Protein AF-A0A7Y2TAX4-F1 (afdb_monomer_lite)

Foldseek 3Di:
DDDDDDDDDPVRLVVLVVCLVVCVPVDLVSSCVVVVPPDSVVNVVSCVVVVVCVSPPPDDDDDPVNVLVVCVVVPVVVNVVVVVVVVD

Structure (mmCIF, N/CA/C/O backbone):
data_AF-A0A7Y2TAX4-F1
#
_entry.id   AF-A0A7Y2TAX4-F1
#
loop_
_atom_site.group_PDB
_atom_site.id
_atom_site.type_symbol
_atom_site.label_atom_id
_atom_site.label_alt_id
_atom_site.label_comp_id
_atom_site.label_asym_id
_atom_site.label_entity_id
_atom_site.label_seq_id
_atom_site.pdbx_PDB_ins_code
_atom_site.Cartn_x
_atom_site.Cartn_y
_atom_site.Cartn_z
_atom_site.occupancy
_atom_site.B_iso_or_equiv
_atom_site.auth_seq_id
_atom_site.auth_comp_id
_atom_site.auth_asym_id
_atom_site.auth_atom_id
_atom_site.pdbx_PDB_model_num
ATOM 1 N N . MET A 1 1 ? 17.173 -23.273 0.620 1.00 50.22 1 MET A N 1
ATOM 2 C CA . MET A 1 1 ? 16.242 -22.957 -0.488 1.00 50.22 1 MET A CA 1
ATOM 3 C C . MET A 1 1 ? 16.830 -21.815 -1.304 1.00 50.22 1 MET A C 1
ATOM 5 O O . MET A 1 1 ? 17.206 -20.816 -0.702 1.00 50.22 1 MET A O 1
ATOM 9 N N . LYS A 1 2 ? 16.969 -21.960 -2.630 1.00 60.84 2 LYS A N 1
ATOM 10 C CA . LYS A 1 2 ? 17.317 -20.828 -3.508 1.00 60.84 2 LYS A CA 1
ATOM 11 C C . LYS A 1 2 ? 16.115 -19.886 -3.559 1.00 60.84 2 LYS A C 1
ATOM 13 O O . LYS A 1 2 ? 14.990 -20.346 -3.710 1.00 60.84 2 LYS A O 1
ATOM 18 N N . LYS A 1 3 ? 16.354 -18.593 -3.350 1.00 69.62 3 LYS A N 1
ATOM 19 C CA . LYS A 1 3 ? 15.330 -17.557 -3.469 1.00 69.62 3 LYS A CA 1
ATOM 20 C C . LYS A 1 3 ? 15.378 -17.074 -4.912 1.00 69.62 3 LYS A C 1
ATOM 22 O O . LYS A 1 3 ? 16.404 -16.530 -5.315 1.00 69.62 3 LYS A O 1
ATOM 27 N N . ASP A 1 4 ? 14.326 -17.315 -5.681 1.00 78.69 4 ASP A N 1
ATOM 28 C CA . ASP A 1 4 ? 14.255 -16.787 -7.040 1.00 78.69 4 ASP A CA 1
ATOM 29 C C . ASP A 1 4 ? 14.142 -15.261 -6.968 1.00 78.69 4 ASP A C 1
ATOM 31 O O . ASP A 1 4 ? 13.269 -14.706 -6.293 1.00 78.69 4 ASP A O 1
ATOM 35 N N . TYR A 1 5 ? 15.083 -14.574 -7.615 1.00 78.88 5 TYR A N 1
ATOM 36 C CA . TYR A 1 5 ? 15.082 -13.120 -7.710 1.00 78.88 5 TYR A CA 1
ATOM 37 C C . TYR A 1 5 ? 14.313 -12.716 -8.960 1.00 78.88 5 TYR A C 1
ATOM 39 O O . TYR A 1 5 ? 14.804 -12.847 -10.077 1.00 78.88 5 TYR A O 1
ATOM 47 N N . ILE A 1 6 ? 13.099 -12.208 -8.761 1.00 84.75 6 ILE A N 1
ATOM 48 C CA . ILE A 1 6 ? 12.296 -11.648 -9.846 1.00 84.75 6 ILE A CA 1
ATOM 49 C C . ILE A 1 6 ? 12.782 -10.223 -10.107 1.00 84.75 6 ILE A C 1
ATOM 51 O O . ILE A 1 6 ? 12.612 -9.331 -9.268 1.00 84.75 6 ILE A O 1
ATOM 55 N N . GLN A 1 7 ? 13.381 -10.012 -11.275 1.00 86.69 7 GLN A N 1
ATOM 56 C CA . GLN A 1 7 ? 13.696 -8.689 -11.793 1.00 86.69 7 GLN A CA 1
ATOM 57 C C . GLN A 1 7 ? 12.595 -8.259 -12.762 1.00 86.69 7 GLN A C 1
ATOM 59 O O . GLN A 1 7 ? 12.169 -9.032 -13.610 1.00 86.69 7 GLN A O 1
ATOM 64 N N . TYR A 1 8 ? 12.123 -7.024 -12.605 1.00 91.31 8 TYR A N 1
ATOM 65 C CA . TYR A 1 8 ? 11.086 -6.448 -13.459 1.00 91.31 8 TYR A CA 1
ATOM 66 C C . TYR A 1 8 ? 11.722 -5.471 -14.438 1.00 91.31 8 TYR A C 1
ATOM 68 O O . TYR A 1 8 ? 12.513 -4.620 -14.001 1.00 91.31 8 TYR A O 1
ATOM 76 N N . ASP A 1 9 ? 11.345 -5.551 -15.708 1.00 94.19 9 ASP A N 1
ATOM 77 C CA . ASP A 1 9 ? 11.834 -4.648 -16.749 1.00 94.19 9 ASP A CA 1
ATOM 78 C C . ASP A 1 9 ? 11.427 -3.191 -16.488 1.00 94.19 9 ASP A C 1
ATOM 80 O O . ASP A 1 9 ? 10.384 -2.941 -15.874 1.00 94.19 9 ASP A O 1
ATOM 84 N N . PRO A 1 10 ? 12.222 -2.200 -16.929 1.00 93.56 10 PRO A N 1
ATOM 85 C CA . PRO A 1 10 ? 11.897 -0.789 -16.733 1.00 93.56 10 PRO A CA 1
ATOM 86 C C . PRO A 1 10 ? 10.534 -0.398 -17.316 1.00 93.56 10 PRO A C 1
ATOM 88 O O . PRO A 1 10 ? 9.741 0.239 -16.625 1.00 93.56 10 PRO A O 1
ATOM 91 N N . GLU A 1 11 ? 10.231 -0.836 -18.540 1.00 95.94 11 GLU A N 1
ATOM 92 C CA . GLU A 1 11 ? 8.963 -0.555 -19.231 1.00 95.94 11 GLU A CA 1
ATOM 93 C C . GLU A 1 11 ? 7.765 -1.102 -18.454 1.00 95.94 11 GLU A C 1
ATOM 95 O O . GLU A 1 11 ? 6.771 -0.405 -18.253 1.00 95.94 11 GLU A O 1
ATOM 100 N N . PHE A 1 12 ? 7.906 -2.314 -17.912 1.00 95.00 12 PHE A N 1
ATOM 101 C CA . PHE A 1 12 ? 6.891 -2.929 -17.070 1.00 95.00 12 PHE A CA 1
ATOM 102 C C . PHE A 1 12 ? 6.601 -2.092 -15.819 1.00 95.00 12 PHE A C 1
ATOM 104 O O . PHE A 1 12 ? 5.443 -1.863 -15.471 1.00 95.00 12 PHE A O 1
ATOM 111 N N . ARG A 1 13 ? 7.643 -1.581 -15.149 1.00 94.62 13 ARG A N 1
ATOM 112 C CA . ARG A 1 13 ? 7.473 -0.714 -13.968 1.00 94.62 13 ARG A CA 1
ATOM 113 C C . ARG A 1 13 ? 6.728 0.567 -14.330 1.00 94.62 13 ARG A C 1
ATOM 115 O O . ARG A 1 13 ? 5.851 0.979 -13.575 1.00 94.62 13 ARG A O 1
ATOM 122 N N . ILE A 1 14 ? 7.079 1.184 -15.461 1.00 95.19 14 ILE A N 1
ATOM 123 C CA . ILE A 1 14 ? 6.447 2.419 -15.944 1.00 95.19 14 ILE A CA 1
ATOM 124 C C . ILE A 1 14 ? 4.966 2.167 -16.234 1.00 95.19 14 ILE A C 1
ATOM 126 O O . ILE A 1 14 ? 4.121 2.906 -15.734 1.00 95.19 14 ILE A O 1
ATOM 130 N N . MET A 1 15 ? 4.649 1.093 -16.961 1.00 96.38 15 MET A N 1
ATOM 131 C CA . MET A 1 15 ? 3.275 0.694 -17.272 1.00 96.38 15 MET A CA 1
ATOM 132 C C . MET A 1 15 ? 2.445 0.503 -15.996 1.00 96.38 15 MET A C 1
ATOM 134 O O . MET A 1 15 ? 1.370 1.083 -15.872 1.00 96.38 15 MET A O 1
ATOM 138 N N . VAL A 1 16 ? 2.945 -0.257 -15.014 1.00 94.69 16 VAL A N 1
ATOM 139 C CA . VAL A 1 16 ? 2.218 -0.49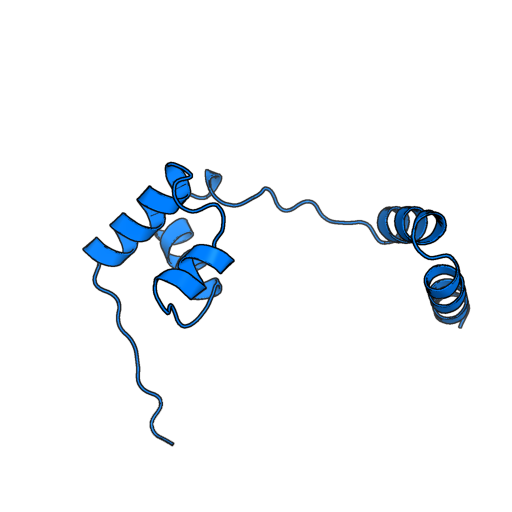6 -13.753 1.00 94.69 16 VAL A CA 1
ATOM 140 C C . VAL A 1 16 ? 1.930 0.812 -13.013 1.00 94.69 16 VAL A C 1
ATOM 142 O O . VAL A 1 16 ? 0.828 0.995 -12.496 1.00 94.69 16 VAL A O 1
ATOM 145 N N . VAL A 1 17 ? 2.896 1.732 -12.959 1.00 93.94 17 VAL A N 1
ATOM 146 C CA . VAL A 1 17 ? 2.708 3.028 -12.292 1.00 93.94 17 VAL A CA 1
ATOM 147 C C . VAL A 1 17 ? 1.739 3.929 -13.067 1.00 93.94 17 VAL A C 1
ATOM 149 O O . VAL A 1 17 ? 0.916 4.587 -12.438 1.00 93.94 17 VAL A O 1
ATOM 152 N N . ALA A 1 18 ? 1.763 3.918 -14.401 1.00 94.38 18 ALA A N 1
ATOM 153 C CA . ALA A 1 18 ? 0.816 4.668 -15.231 1.00 94.38 18 ALA A CA 1
ATOM 154 C C . ALA A 1 18 ? -0.634 4.168 -15.076 1.00 94.38 18 ALA A C 1
ATOM 156 O O . ALA A 1 18 ? -1.567 4.968 -15.016 1.00 94.38 18 ALA A O 1
ATOM 157 N N . LEU A 1 19 ? -0.835 2.854 -14.937 1.00 93.38 19 LEU A N 1
ATOM 158 C CA . LEU A 1 19 ? -2.152 2.263 -14.658 1.00 93.38 19 LEU A CA 1
ATOM 159 C C . LEU A 1 19 ? -2.683 2.636 -13.265 1.00 93.38 19 LEU A C 1
ATOM 161 O O . LEU A 1 19 ? -3.881 2.844 -13.085 1.00 93.38 19 LEU A O 1
ATOM 165 N N . LEU A 1 20 ? -1.793 2.748 -12.275 1.00 92.50 20 LEU A N 1
ATOM 166 C CA . LEU A 1 20 ? -2.149 3.250 -10.944 1.00 92.50 20 LEU A CA 1
ATOM 167 C C . LEU A 1 20 ? -2.472 4.751 -10.964 1.00 92.50 20 LEU A C 1
ATOM 169 O O . LEU A 1 20 ? -3.341 5.197 -10.225 1.00 92.50 20 LEU A O 1
ATOM 173 N N . GLU A 1 21 ? -1.780 5.530 -11.794 1.00 91.69 21 GLU A N 1
ATOM 174 C CA . GLU A 1 21 ? -2.000 6.975 -11.914 1.00 91.69 21 GLU A CA 1
ATOM 175 C C . GLU A 1 21 ? -3.293 7.320 -12.660 1.00 91.69 21 GLU A C 1
ATOM 177 O O . GLU A 1 21 ? -4.002 8.238 -12.261 1.00 91.69 21 GLU A O 1
ATOM 182 N N . SER A 1 22 ? -3.612 6.573 -13.719 1.00 91.50 22 SER A N 1
ATOM 183 C CA . SER A 1 22 ? -4.861 6.718 -14.481 1.00 91.50 22 SER A CA 1
ATOM 184 C C . SER A 1 22 ? -6.093 6.227 -13.719 1.00 91.50 22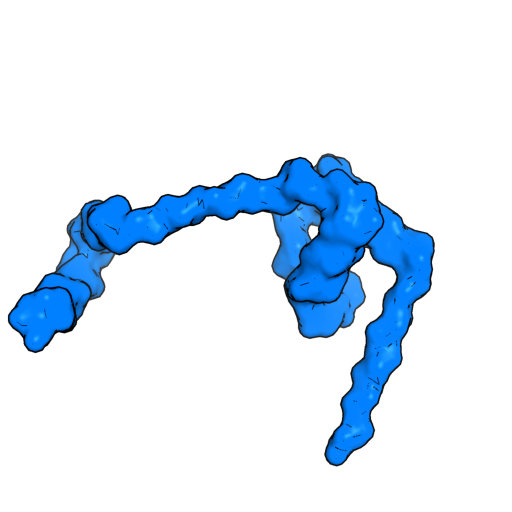 SER A C 1
ATOM 186 O O . SER A 1 22 ? -7.214 6.582 -14.075 1.00 91.50 22 SER A O 1
ATOM 188 N N . GLY A 1 23 ? -5.900 5.423 -12.669 1.00 88.94 23 GLY A N 1
ATOM 189 C CA . GLY A 1 23 ? -6.985 4.814 -11.905 1.00 88.94 23 GLY A CA 1
ATOM 190 C C . GLY A 1 23 ? -7.572 3.552 -12.544 1.00 88.94 23 GLY A C 1
ATOM 191 O O . GLY A 1 23 ? -8.534 3.010 -12.007 1.00 88.94 23 GLY A O 1
ATOM 192 N N . GLU A 1 24 ? -6.986 3.039 -13.635 1.00 92.00 24 GLU A N 1
ATOM 193 C CA . GLU A 1 24 ? -7.336 1.718 -14.188 1.00 92.00 24 GLU A CA 1
ATOM 194 C C . GLU A 1 24 ? -7.059 0.581 -13.198 1.00 92.00 24 GLU A C 1
ATOM 196 O O . GLU A 1 24 ? -7.675 -0.485 -13.262 1.00 92.00 24 GLU A O 1
ATOM 201 N N . ILE A 1 25 ? -6.119 0.805 -12.277 1.00 91.50 25 ILE A N 1
ATOM 202 C CA . ILE A 1 25 ? -5.902 -0.046 -11.114 1.00 91.50 25 ILE A CA 1
ATOM 203 C C . ILE A 1 25 ? -6.157 0.783 -9.864 1.00 91.50 25 ILE A C 1
ATOM 205 O O . ILE A 1 25 ? -5.462 1.764 -9.601 1.00 91.50 25 ILE A O 1
ATOM 209 N N . ALA A 1 26 ? -7.116 0.349 -9.051 1.00 85.25 26 ALA A N 1
ATOM 210 C CA . ALA A 1 26 ? -7.593 1.126 -7.916 1.00 85.25 26 ALA A CA 1
ATOM 211 C C . ALA A 1 26 ? -6.627 1.099 -6.721 1.00 85.25 26 ALA A C 1
ATOM 213 O O . ALA A 1 26 ? -6.716 1.939 -5.825 1.00 85.25 26 ALA A O 1
ATOM 214 N N . SER A 1 27 ? -5.715 0.118 -6.646 1.00 89.44 27 SER A N 1
ATOM 215 C CA . SER A 1 27 ? -4.787 0.012 -5.514 1.00 89.44 27 SER A CA 1
ATOM 216 C C . SER A 1 27 ? -3.505 -0.775 -5.793 1.00 89.44 27 SER A C 1
ATOM 218 O O . SER A 1 27 ? -3.448 -1.671 -6.634 1.00 89.44 27 SER A O 1
ATOM 220 N N . ILE A 1 28 ? -2.481 -0.538 -4.964 1.00 90.94 28 ILE A N 1
ATOM 221 C CA . ILE A 1 28 ? -1.237 -1.332 -4.943 1.00 90.94 28 ILE A CA 1
ATOM 222 C C . ILE A 1 28 ? -1.524 -2.823 -4.687 1.00 90.94 28 ILE A C 1
ATOM 224 O O . ILE A 1 28 ? -0.838 -3.689 -5.225 1.00 90.94 28 ILE A O 1
ATOM 228 N N . SER A 1 29 ? -2.532 -3.138 -3.865 1.00 91.19 29 SER A N 1
ATOM 229 C CA . SER A 1 29 ? -2.920 -4.526 -3.574 1.00 91.19 29 SER A CA 1
ATOM 230 C C . SER A 1 29 ? -3.478 -5.222 -4.814 1.00 91.19 29 SER A C 1
ATOM 232 O O . SER A 1 29 ? -3.142 -6.375 -5.082 1.00 91.19 29 SER A O 1
ATOM 234 N N . GLU A 1 30 ? -4.288 -4.506 -5.590 1.00 91.25 30 GLU A N 1
ATOM 235 C CA . GLU A 1 30 ? -4.824 -4.987 -6.857 1.00 91.25 30 GLU A CA 1
ATOM 236 C C . GLU A 1 30 ? -3.717 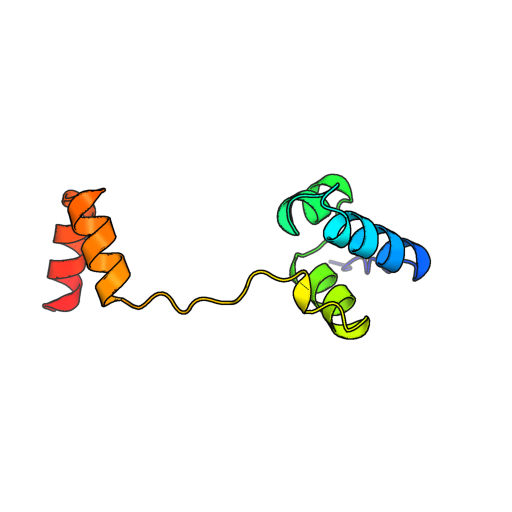-5.171 -7.899 1.00 91.25 30 GLU A C 1
ATOM 238 O O . GLU A 1 30 ? -3.595 -6.266 -8.444 1.00 91.25 30 GLU A O 1
ATOM 243 N N . ALA A 1 31 ? -2.841 -4.174 -8.092 1.00 91.94 31 ALA A N 1
ATOM 244 C CA . ALA A 1 31 ? -1.671 -4.291 -8.971 1.00 91.94 31 ALA A CA 1
ATOM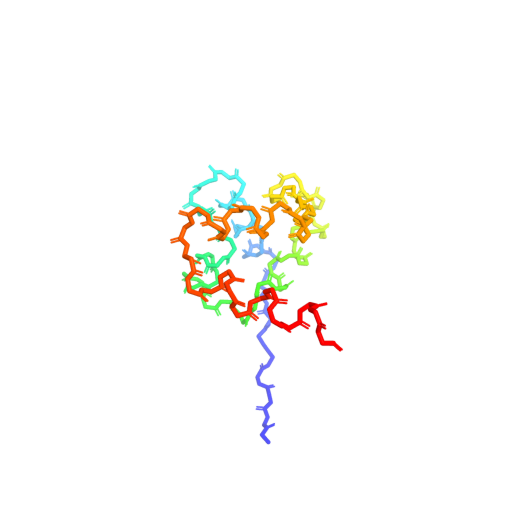 245 C C . ALA A 1 31 ? -0.819 -5.515 -8.609 1.00 91.94 31 ALA A C 1
ATOM 247 O O . ALA A 1 31 ? -0.410 -6.283 -9.479 1.00 91.94 31 ALA A O 1
ATOM 248 N N . ARG A 1 32 ? -0.602 -5.741 -7.307 1.00 93.31 32 ARG A N 1
ATOM 249 C CA . ARG A 1 32 ? 0.153 -6.891 -6.807 1.00 93.31 32 ARG A CA 1
ATOM 250 C C . ARG A 1 32 ? -0.473 -8.219 -7.224 1.00 93.31 32 ARG A C 1
ATOM 252 O O . ARG A 1 32 ? 0.250 -9.104 -7.664 1.00 93.31 32 ARG A O 1
ATOM 259 N N . LYS A 1 33 ? -1.794 -8.356 -7.077 1.00 92.81 33 LYS A N 1
ATOM 260 C CA . LYS A 1 33 ? -2.528 -9.577 -7.441 1.00 92.81 33 LYS A CA 1
ATOM 261 C C . LYS A 1 33 ? -2.577 -9.773 -8.956 1.00 92.81 33 LYS A C 1
ATOM 263 O O . LYS A 1 33 ? -2.285 -10.865 -9.424 1.00 92.81 33 LYS A O 1
ATOM 268 N N . LYS A 1 34 ? -2.899 -8.718 -9.709 1.00 93.12 34 LYS A N 1
ATOM 269 C CA . LYS A 1 34 ? -3.074 -8.760 -11.169 1.00 93.12 34 LYS A CA 1
ATOM 270 C C . LYS A 1 34 ? -1.780 -9.117 -11.897 1.00 93.12 34 LYS A C 1
ATOM 272 O O . LYS A 1 34 ? -1.802 -9.887 -12.846 1.00 93.12 34 LYS A O 1
ATOM 277 N N . PHE A 1 35 ? -0.655 -8.596 -11.415 1.00 91.44 35 PHE A N 1
ATOM 278 C CA . PHE A 1 35 ? 0.654 -8.768 -12.043 1.00 91.44 35 PHE A CA 1
ATOM 279 C C . PHE A 1 35 ? 1.594 -9.716 -11.289 1.00 91.44 35 PHE A C 1
ATOM 281 O O . PHE A 1 35 ? 2.779 -9.778 -11.604 1.00 91.44 35 PHE A O 1
ATOM 288 N N . SER A 1 36 ? 1.092 -10.434 -10.278 1.00 90.31 36 SER A N 1
ATOM 289 C CA . SER A 1 36 ? 1.880 -11.358 -9.444 1.00 90.31 36 SER A CA 1
ATOM 290 C C . SER A 1 36 ? 3.175 -10.747 -8.887 1.00 90.31 36 SER A C 1
ATOM 292 O O . SER A 1 36 ? 4.221 -11.390 -8.821 1.00 90.31 36 SER A O 1
ATOM 294 N N . ILE A 1 37 ? 3.116 -9.479 -8.472 1.00 91.75 37 ILE A N 1
ATOM 295 C CA . ILE A 1 37 ? 4.285 -8.770 -7.943 1.00 91.75 37 ILE A CA 1
ATOM 296 C C . ILE A 1 37 ? 4.558 -9.261 -6.518 1.00 91.75 37 ILE A C 1
ATOM 298 O O . ILE A 1 37 ? 3.657 -9.356 -5.687 1.00 91.75 37 ILE A O 1
ATOM 302 N N . GLY A 1 38 ? 5.820 -9.542 -6.195 1.00 84.50 38 GLY A N 1
ATOM 303 C CA . GLY A 1 38 ? 6.182 -10.176 -4.919 1.00 84.50 38 GLY A CA 1
ATOM 304 C C . GLY A 1 38 ? 5.796 -9.384 -3.658 1.00 84.50 38 GLY A C 1
ATOM 305 O O . GLY A 1 38 ? 5.573 -9.971 -2.601 1.00 84.50 38 GLY A O 1
ATOM 306 N N . GLY A 1 39 ? 5.672 -8.054 -3.734 1.00 88.00 39 GLY A N 1
ATOM 307 C CA . GLY A 1 39 ? 5.338 -7.240 -2.565 1.00 88.00 39 GLY A CA 1
ATOM 308 C C . GLY A 1 39 ? 4.875 -5.824 -2.889 1.00 88.00 39 GLY A C 1
ATOM 309 O O . GLY A 1 39 ? 5.293 -5.221 -3.873 1.00 88.00 39 GLY A O 1
ATOM 310 N N . SER A 1 40 ? 4.041 -5.269 -2.008 1.00 89.38 40 SER A N 1
ATOM 311 C CA . SER A 1 40 ? 3.563 -3.880 -2.092 1.00 89.38 40 SER A CA 1
ATOM 312 C C . SER A 1 40 ? 4.707 -2.866 -2.007 1.00 89.38 40 SER A C 1
ATOM 314 O O . SER A 1 40 ? 4.695 -1.856 -2.706 1.00 89.38 40 SER A O 1
ATOM 316 N N . MET A 1 41 ? 5.738 -3.172 -1.212 1.00 91.19 41 MET A N 1
ATOM 317 C CA . MET A 1 41 ? 6.938 -2.342 -1.082 1.00 91.19 41 MET A CA 1
ATOM 318 C C . MET A 1 41 ? 7.703 -2.193 -2.406 1.00 91.19 41 MET A C 1
ATOM 320 O O . MET A 1 41 ? 8.323 -1.162 -2.649 1.00 91.19 41 MET A O 1
ATOM 324 N N . THR A 1 42 ? 7.652 -3.197 -3.283 1.00 93.31 42 THR A N 1
ATOM 325 C CA . THR A 1 42 ? 8.293 -3.136 -4.603 1.00 93.31 42 THR A CA 1
ATOM 326 C C . THR A 1 42 ? 7.654 -2.050 -5.466 1.00 93.31 42 THR A C 1
ATOM 328 O O . THR A 1 42 ? 8.358 -1.209 -6.017 1.00 93.31 42 THR A O 1
ATOM 331 N N . ILE A 1 43 ? 6.321 -2.009 -5.500 1.00 91.94 43 ILE A N 1
ATOM 332 C CA . ILE A 1 43 ? 5.553 -0.993 -6.230 1.00 91.94 43 ILE A CA 1
ATOM 333 C C . ILE A 1 43 ? 5.772 0.390 -5.603 1.00 91.94 43 ILE A C 1
ATOM 335 O O . ILE A 1 43 ? 6.001 1.362 -6.317 1.00 91.94 43 ILE A O 1
ATOM 339 N N . TYR A 1 44 ? 5.796 0.475 -4.267 1.00 92.69 44 TYR A N 1
ATOM 340 C CA . TYR A 1 44 ? 6.090 1.720 -3.551 1.00 92.69 44 TYR A CA 1
ATOM 341 C C . TYR A 1 44 ? 7.450 2.312 -3.949 1.00 92.69 44 TYR A C 1
ATOM 343 O O . TYR A 1 44 ? 7.557 3.507 -4.219 1.00 92.69 44 TYR A O 1
ATOM 351 N N . LYS A 1 45 ? 8.490 1.471 -4.049 1.00 92.69 45 LYS A N 1
ATOM 352 C CA . LYS A 1 45 ? 9.823 1.891 -4.503 1.00 92.69 45 LYS A CA 1
ATOM 353 C C . LYS A 1 45 ? 9.805 2.426 -5.932 1.00 92.69 45 LYS A C 1
ATOM 355 O O . LYS A 1 45 ? 10.470 3.423 -6.190 1.00 92.69 45 LYS A O 1
ATOM 360 N N . TRP A 1 46 ? 9.044 1.810 -6.840 1.00 94.38 46 TRP A N 1
ATOM 361 C CA . TRP A 1 46 ? 8.908 2.306 -8.214 1.00 94.38 46 TRP A CA 1
ATOM 362 C C . TRP A 1 46 ? 8.259 3.687 -8.246 1.00 94.38 46 TRP A C 1
ATOM 364 O O . TRP A 1 46 ? 8.844 4.613 -8.804 1.00 94.38 46 TRP A O 1
ATOM 374 N N . ILE A 1 47 ? 7.124 3.850 -7.560 1.00 92.62 47 ILE A N 1
ATOM 375 C CA . ILE A 1 47 ? 6.410 5.131 -7.459 1.00 92.62 47 ILE A CA 1
ATOM 376 C C . ILE A 1 47 ? 7.328 6.223 -6.895 1.00 92.62 4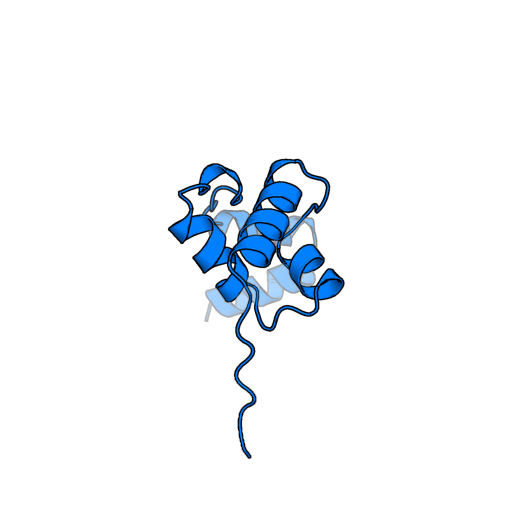7 ILE A C 1
ATOM 378 O O . ILE A 1 47 ? 7.398 7.322 -7.446 1.00 92.62 47 ILE A O 1
ATOM 382 N N . HIS A 1 48 ? 8.076 5.909 -5.833 1.00 92.56 48 HIS A N 1
ATOM 383 C CA . HIS A 1 48 ? 9.020 6.842 -5.224 1.00 92.56 48 HIS A CA 1
ATOM 384 C C . HIS A 1 48 ? 10.172 7.201 -6.172 1.00 92.56 48 HIS A C 1
ATOM 386 O O . HIS A 1 48 ? 10.478 8.379 -6.328 1.00 92.56 48 HIS A O 1
ATOM 392 N N . SER A 1 49 ? 10.766 6.210 -6.847 1.00 92.81 49 SER A N 1
ATOM 393 C CA . SER A 1 49 ? 11.864 6.429 -7.800 1.00 92.81 49 SER A CA 1
ATOM 394 C C . SER A 1 49 ? 11.457 7.261 -9.018 1.00 92.81 49 SER A C 1
ATOM 396 O O . SER A 1 49 ? 12.287 7.962 -9.580 1.00 92.81 49 SER A O 1
ATOM 398 N N . MET A 1 50 ? 10.178 7.212 -9.400 1.00 93.38 50 MET A N 1
ATOM 399 C CA . MET A 1 50 ? 9.611 7.989 -10.507 1.00 93.38 50 MET A CA 1
ATOM 400 C C . MET A 1 50 ? 9.071 9.359 -10.066 1.00 93.38 50 MET A C 1
ATOM 402 O O . MET A 1 50 ? 8.517 10.084 -10.886 1.00 93.38 50 MET A O 1
ATOM 406 N N . GLY A 1 51 ? 9.168 9.710 -8.778 1.00 90.31 51 GLY A N 1
ATOM 407 C CA . GLY A 1 51 ? 8.668 10.982 -8.247 1.00 90.31 51 GLY A CA 1
ATOM 408 C C . GLY A 1 51 ? 7.140 11.104 -8.178 1.00 90.31 51 GLY A C 1
ATOM 409 O O . GLY A 1 51 ? 6.632 12.173 -7.855 1.00 90.31 51 GLY A O 1
ATOM 410 N N . LYS A 1 52 ? 6.379 10.028 -8.420 1.00 89.12 52 LYS A N 1
ATOM 411 C CA . LYS A 1 52 ? 4.904 10.053 -8.491 1.00 89.12 52 LYS A CA 1
ATOM 412 C C . LYS A 1 52 ? 4.231 9.830 -7.133 1.00 89.12 52 LYS A C 1
ATOM 414 O O . LYS A 1 52 ? 3.270 9.078 -6.992 1.00 89.12 52 LYS A O 1
ATOM 419 N N . GLN A 1 53 ? 4.763 10.476 -6.098 1.00 87.06 53 GLN A N 1
ATOM 420 C CA . GLN A 1 53 ? 4.315 10.307 -4.710 1.00 87.06 53 GLN A CA 1
ATOM 421 C C . GLN A 1 53 ? 2.860 10.751 -4.496 1.00 87.06 53 GLN A C 1
ATOM 423 O O . GLN A 1 53 ? 2.226 10.302 -3.547 1.00 87.06 53 GLN A O 1
ATOM 428 N N . HIS A 1 54 ? 2.312 11.578 -5.392 1.00 84.94 54 HIS A N 1
ATOM 429 C CA . HIS A 1 54 ? 0.910 12.002 -5.384 1.00 84.94 54 HIS A CA 1
ATOM 430 C C . HIS A 1 54 ? -0.089 10.863 -5.625 1.00 84.94 54 HIS A C 1
ATOM 432 O O . HIS A 1 54 ? -1.240 11.001 -5.225 1.00 84.94 54 HIS A O 1
ATOM 438 N N . ILE A 1 55 ? 0.333 9.747 -6.235 1.00 85.25 55 ILE A N 1
ATOM 439 C CA . ILE A 1 55 ? -0.507 8.547 -6.418 1.00 85.25 55 ILE A CA 1
ATOM 440 C C . ILE A 1 55 ? -0.755 7.853 -5.072 1.00 85.25 55 ILE A C 1
ATOM 442 O O . ILE A 1 55 ? -1.762 7.174 -4.872 1.00 85.25 55 ILE A O 1
ATOM 446 N N . LEU A 1 56 ? 0.181 7.992 -4.130 1.00 81.88 56 LEU A N 1
ATOM 447 C CA . LEU A 1 56 ? 0.070 7.341 -2.837 1.00 81.88 56 LEU A CA 1
ATOM 448 C C . LEU A 1 56 ? -0.980 8.068 -1.989 1.00 81.88 56 LEU A C 1
ATOM 450 O O . LEU A 1 56 ? -0.945 9.298 -1.882 1.00 81.88 56 LEU A O 1
ATOM 454 N N . PRO A 1 57 ? -1.895 7.333 -1.334 1.00 71.69 57 PRO A N 1
ATOM 455 C CA . PRO A 1 57 ? -2.846 7.954 -0.431 1.00 71.69 57 PRO A CA 1
ATOM 456 C C . PRO A 1 57 ? -2.089 8.702 0.669 1.00 71.69 57 PRO A C 1
ATOM 458 O O . PRO A 1 57 ? -1.144 8.171 1.259 1.00 71.69 57 PRO A O 1
ATOM 461 N N . LYS A 1 58 ? -2.510 9.941 0.960 1.00 67.31 58 LYS A N 1
ATOM 462 C CA . LYS A 1 58 ? -1.947 10.721 2.069 1.00 67.31 58 LYS A CA 1
ATOM 463 C C . LYS A 1 58 ? -2.036 9.898 3.351 1.00 67.31 58 LYS A C 1
ATOM 465 O O . LYS A 1 58 ? -3.130 9.522 3.776 1.00 67.31 58 LYS A O 1
ATOM 470 N N . LEU A 1 59 ? -0.885 9.654 3.974 1.00 57.78 59 LEU A N 1
ATOM 471 C CA . LEU A 1 59 ? -0.805 8.979 5.260 1.00 57.78 59 LEU A CA 1
ATOM 472 C C . LEU A 1 59 ? -1.505 9.850 6.312 1.00 57.78 59 LEU A C 1
ATOM 474 O O . LEU A 1 59 ? -0.962 10.855 6.766 1.00 57.78 59 LEU A O 1
ATOM 478 N N . LYS A 1 60 ? -2.731 9.488 6.689 1.00 57.75 60 LYS A N 1
ATOM 479 C CA . LYS A 1 60 ? -3.397 10.065 7.856 1.00 57.75 60 LYS A CA 1
ATOM 480 C C . LYS A 1 60 ? -2.997 9.240 9.069 1.00 57.75 60 LYS A C 1
ATOM 482 O O . LYS A 1 60 ? -3.329 8.058 9.143 1.00 57.75 60 LYS A O 1
ATOM 487 N N . LEU A 1 61 ? -2.282 9.859 10.007 1.00 67.50 61 LEU A N 1
ATOM 488 C CA . LEU A 1 61 ? -2.049 9.254 11.312 1.00 67.50 61 LEU A CA 1
ATOM 489 C C . LEU A 1 61 ? -3.407 9.063 11.985 1.00 67.50 61 LEU A C 1
ATOM 491 O O . LEU A 1 61 ? -4.093 10.040 12.290 1.00 67.50 61 LEU A O 1
ATOM 495 N N . ARG A 1 62 ? -3.787 7.810 12.214 1.00 74.50 62 ARG A N 1
ATOM 496 C CA . ARG A 1 62 ? -4.940 7.503 13.049 1.00 74.50 62 ARG A CA 1
ATOM 497 C C . ARG A 1 62 ? -4.519 7.612 14.503 1.00 74.50 62 ARG A C 1
ATOM 499 O O . ARG A 1 62 ? -3.603 6.916 14.937 1.00 74.50 62 ARG A O 1
ATOM 506 N N . LYS A 1 63 ? -5.137 8.531 15.242 1.00 81.44 63 LYS A N 1
ATOM 507 C CA . LYS A 1 63 ? -4.872 8.680 16.672 1.00 81.44 63 LYS A CA 1
ATOM 508 C C . LYS A 1 63 ? -5.667 7.622 17.420 1.00 81.44 63 LYS A C 1
ATOM 510 O O . LYS A 1 63 ? -6.837 7.413 17.120 1.00 81.44 63 LYS A O 1
ATOM 515 N N . LEU A 1 64 ? -5.060 7.031 18.447 1.00 85.69 64 LEU A N 1
ATOM 516 C CA . LEU A 1 64 ? -5.710 6.024 19.290 1.00 85.69 64 LEU A CA 1
ATOM 517 C C . LEU A 1 64 ? -7.080 6.495 19.808 1.00 85.69 64 LEU A C 1
ATOM 519 O O . LEU A 1 64 ? -8.041 5.741 19.779 1.00 85.69 64 LEU A O 1
ATOM 523 N N . LYS A 1 65 ? -7.189 7.768 20.205 1.00 85.62 65 LYS A N 1
ATOM 524 C CA . LYS A 1 65 ? -8.448 8.371 20.663 1.00 85.62 65 LYS A CA 1
ATOM 525 C C . LYS A 1 65 ? -9.561 8.326 19.608 1.00 85.62 65 LYS A C 1
ATOM 527 O O . LYS A 1 65 ? -10.712 8.080 19.956 1.00 85.62 65 LYS A O 1
ATOM 532 N N . ASP A 1 66 ? -9.219 8.573 18.346 1.00 86.75 66 ASP A N 1
ATOM 533 C CA . ASP A 1 66 ? -10.187 8.587 17.248 1.00 86.75 66 ASP A CA 1
ATOM 534 C C . ASP A 1 66 ? -10.635 7.154 16.913 1.00 86.75 66 ASP A C 1
ATOM 536 O O . ASP A 1 66 ? -11.824 6.913 16.714 1.00 86.75 66 ASP A O 1
ATOM 540 N N . GLU A 1 67 ? -9.708 6.189 16.955 1.00 86.88 67 GLU A N 1
ATOM 541 C CA . GLU A 1 67 ? -10.024 4.768 16.756 1.00 86.88 67 GLU A CA 1
ATOM 542 C C . GLU A 1 67 ? -10.888 4.204 17.889 1.00 86.88 67 GLU A C 1
ATOM 544 O O . GLU A 1 67 ? -11.876 3.531 17.615 1.00 86.88 67 GLU A O 1
ATOM 549 N N . ILE A 1 68 ? -10.573 4.514 19.153 1.00 89.81 68 ILE A N 1
ATOM 550 C CA . ILE A 1 68 ? -11.371 4.081 20.311 1.00 89.81 68 ILE A CA 1
ATOM 551 C C . ILE A 1 68 ? -12.812 4.583 20.183 1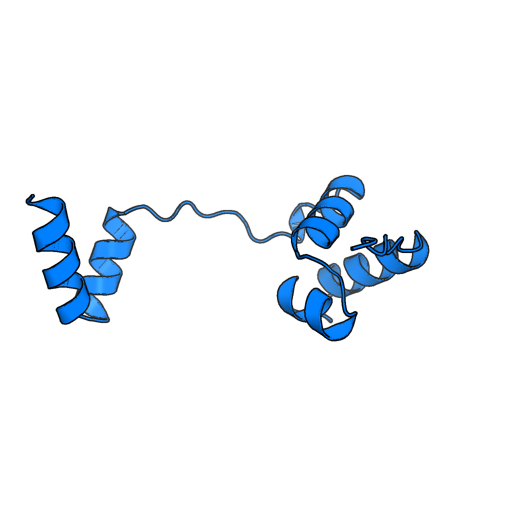.00 89.81 68 ILE A C 1
ATOM 553 O O . ILE A 1 68 ? -13.742 3.808 20.386 1.00 89.81 68 ILE A O 1
ATOM 557 N N . LYS A 1 69 ? -13.003 5.848 19.787 1.00 88.19 69 LYS A N 1
ATOM 558 C CA . LYS A 1 69 ? -14.334 6.433 19.581 1.00 88.19 69 LYS A CA 1
ATOM 559 C C . LYS A 1 69 ? -15.099 5.764 18.433 1.00 88.19 69 LYS A C 1
ATOM 561 O O . LYS A 1 69 ? -16.309 5.591 18.521 1.00 88.19 69 LYS A O 1
ATOM 566 N N . TYR A 1 70 ? -14.413 5.398 17.351 1.00 88.75 70 TYR A N 1
ATOM 567 C CA . TYR A 1 70 ? -15.030 4.658 16.247 1.00 88.75 70 TYR A CA 1
ATOM 568 C C . TYR A 1 70 ? -15.447 3.240 16.669 1.00 88.75 70 TYR A C 1
ATOM 570 O O . TYR A 1 70 ? -16.543 2.787 16.333 1.00 88.75 70 TYR A O 1
ATOM 578 N N . ILE A 1 71 ? -14.591 2.550 17.427 1.00 91.12 71 ILE A N 1
ATOM 579 C CA . ILE A 1 71 ? -14.847 1.192 17.921 1.00 91.12 71 ILE A CA 1
ATOM 580 C C . ILE A 1 71 ? -15.983 1.190 18.945 1.00 91.12 71 ILE A C 1
ATOM 582 O O . ILE A 1 71 ? -16.841 0.324 18.861 1.00 91.12 71 ILE A O 1
ATOM 586 N N . GLU A 1 72 ? -16.063 2.192 19.825 1.00 90.75 72 GLU A N 1
ATOM 587 C CA . GLU A 1 72 ? -17.184 2.376 20.761 1.00 90.75 72 GLU A CA 1
ATOM 588 C C . GLU A 1 72 ? -18.548 2.329 20.054 1.00 90.75 72 GLU A C 1
ATOM 590 O O . GLU A 1 72 ? -19.505 1.757 20.566 1.00 90.75 72 GLU A O 1
ATOM 595 N N . GLN A 1 73 ? -18.621 2.903 18.850 1.00 90.19 73 GLN A N 1
ATOM 596 C CA . GLN A 1 73 ? -19.842 2.962 18.047 1.00 90.19 73 GLN A CA 1
ATOM 597 C C . GLN A 1 73 ? -20.071 1.709 17.192 1.00 90.19 73 GLN A C 1
ATOM 599 O O . GLN A 1 73 ? -21.215 1.402 16.865 1.00 90.19 73 GLN A O 1
ATOM 604 N N . SER A 1 74 ? -18.999 1.018 16.793 1.00 91.31 74 SER A N 1
ATOM 605 C CA . SER A 1 74 ? -19.055 -0.064 15.799 1.00 91.31 74 SER A CA 1
ATOM 606 C C . SER A 1 74 ? -19.057 -1.462 16.421 1.00 91.31 74 SER A C 1
ATOM 608 O O . SER A 1 74 ? -19.720 -2.356 15.903 1.00 91.31 74 SER A O 1
ATOM 610 N N . ASP A 1 75 ? -18.316 -1.660 17.513 1.00 93.94 75 ASP A N 1
ATOM 611 C CA . ASP A 1 75 ? -18.192 -2.931 18.231 1.00 93.94 75 ASP A CA 1
ATOM 612 C C . ASP A 1 75 ? -17.968 -2.684 19.741 1.00 93.94 75 ASP A C 1
ATOM 614 O O . ASP A 1 75 ? -16.827 -2.551 20.207 1.00 93.94 75 ASP A O 1
ATOM 618 N N . PRO A 1 76 ? -19.056 -2.641 20.533 1.00 91.12 76 PRO A N 1
ATOM 619 C CA . PRO A 1 76 ? -18.984 -2.407 21.975 1.00 91.12 76 PRO A CA 1
ATOM 620 C C . PRO A 1 76 ? -18.194 -3.475 22.748 1.00 91.12 76 PRO A C 1
ATOM 622 O O . PRO A 1 76 ? -17.597 -3.166 23.779 1.00 91.12 76 PRO A O 1
ATOM 625 N N . ASN A 1 77 ? -18.152 -4.722 22.260 1.00 91.56 77 ASN A N 1
ATOM 626 C CA . ASN A 1 77 ? -17.424 -5.803 22.934 1.00 91.56 77 ASN A CA 1
ATOM 627 C C . ASN A 1 77 ? -15.913 -5.602 22.808 1.00 91.56 77 ASN A C 1
ATOM 629 O O . ASN A 1 77 ? -15.166 -5.783 23.773 1.00 91.56 77 ASN A O 1
ATOM 633 N N . LEU A 1 78 ? -15.458 -5.191 21.622 1.00 90.75 78 LEU A N 1
ATOM 634 C CA . LEU A 1 78 ? -14.060 -4.844 21.400 1.00 90.75 78 LEU A CA 1
ATOM 635 C C . LEU A 1 78 ? -13.660 -3.594 22.196 1.00 90.75 78 LEU A C 1
ATOM 637 O O . LEU A 1 78 ? -12.552 -3.542 22.732 1.00 90.75 78 LEU A O 1
ATOM 641 N N . TYR A 1 79 ? -14.557 -2.613 22.324 1.00 92.25 79 TYR A N 1
ATOM 642 C CA . TYR A 1 79 ? -14.316 -1.423 23.143 1.00 92.25 79 TYR A CA 1
ATOM 643 C C . TYR A 1 79 ? -14.038 -1.775 24.612 1.00 92.25 79 TYR A C 1
ATOM 645 O O . TYR A 1 79 ? -13.039 -1.317 25.165 1.00 92.25 79 TYR A O 1
ATOM 653 N N . ASP A 1 80 ? -14.856 -2.635 25.228 1.00 90.88 80 ASP A N 1
ATOM 654 C CA . ASP A 1 80 ? -14.669 -3.061 26.623 1.00 90.88 80 ASP A CA 1
ATOM 655 C C . ASP A 1 80 ? -13.328 -3.793 26.834 1.00 90.88 80 ASP A C 1
ATOM 657 O O . ASP A 1 80 ? -12.600 -3.532 27.796 1.00 90.88 80 ASP A O 1
ATOM 661 N N . ALA A 1 81 ? -12.932 -4.651 25.887 1.00 92.06 81 ALA A N 1
ATOM 662 C CA . ALA A 1 81 ? -11.632 -5.322 25.918 1.00 92.06 81 ALA A CA 1
ATOM 663 C C . ALA A 1 81 ? -10.449 -4.335 25.827 1.00 92.06 81 ALA A C 1
ATOM 665 O O . ALA A 1 81 ? -9.447 -4.488 26.536 1.00 92.06 81 ALA A O 1
ATOM 666 N N . ILE A 1 82 ? -10.566 -3.298 24.989 1.00 90.75 82 ILE A N 1
ATOM 667 C CA . ILE A 1 82 ? -9.556 -2.236 24.874 1.00 90.75 82 ILE A CA 1
ATOM 668 C C . ILE A 1 82 ? -9.462 -1.443 26.182 1.00 90.75 82 ILE A C 1
ATOM 670 O O . ILE A 1 82 ? -8.355 -1.221 26.669 1.00 90.75 82 ILE A O 1
ATOM 674 N N . GLN A 1 83 ? -10.593 -1.063 26.785 1.00 91.38 83 GLN A N 1
ATOM 675 C CA . GLN A 1 83 ? -10.611 -0.316 28.049 1.00 91.38 83 GLN A CA 1
ATOM 676 C C . GLN A 1 83 ? -9.943 -1.094 29.189 1.00 91.38 83 GLN A C 1
ATOM 678 O O . GLN A 1 83 ? -9.113 -0.536 29.903 1.00 91.38 83 GLN A O 1
ATOM 683 N N . LYS A 1 84 ? -10.216 -2.399 29.315 1.00 91.88 84 LYS A N 1
ATOM 684 C CA . LYS A 1 84 ? -9.561 -3.264 30.317 1.00 91.88 84 LYS A CA 1
ATOM 685 C C . LYS A 1 84 ? -8.045 -3.328 30.144 1.00 91.88 84 LYS A C 1
ATOM 687 O O . LYS A 1 84 ? -7.315 -3.357 31.130 1.00 91.88 84 LYS A O 1
ATOM 692 N N . THR A 1 85 ? -7.585 -3.326 28.896 1.00 90.94 85 THR A N 1
ATOM 693 C CA . THR A 1 85 ? -6.156 -3.371 28.561 1.00 90.94 85 THR A CA 1
ATOM 694 C C . THR A 1 85 ? -5.463 -2.039 28.845 1.00 90.94 85 THR A C 1
ATOM 696 O O . THR A 1 85 ? -4.317 -2.034 29.266 1.00 90.94 85 THR A O 1
ATOM 699 N N . LEU A 1 86 ? -6.145 -0.910 28.630 1.00 85.62 86 LEU A N 1
ATOM 700 C CA . LEU A 1 86 ? -5.608 0.427 28.918 1.00 85.62 86 LEU A CA 1
ATOM 701 C C . LEU A 1 86 ? -5.619 0.776 30.412 1.00 85.62 86 LEU A C 1
ATOM 703 O O . LEU A 1 86 ? -4.860 1.644 30.834 1.00 85.62 86 LEU A O 1
ATOM 707 N N . ALA A 1 87 ? -6.503 0.146 31.186 1.00 81.31 87 ALA A N 1
ATOM 708 C CA . ALA A 1 87 ? -6.609 0.324 32.632 1.00 81.31 87 ALA A CA 1
ATOM 709 C C . ALA A 1 87 ? -5.670 -0.594 33.443 1.00 81.31 87 ALA A C 1
ATOM 711 O O . ALA A 1 87 ? -5.614 -0.450 34.665 1.00 81.31 87 ALA A O 1
ATOM 712 N N . SER A 1 88 ? -4.978 -1.531 32.780 1.00 64.88 88 SER A N 1
ATOM 713 C CA . SER A 1 88 ? -3.964 -2.423 33.369 1.00 64.88 88 SER A CA 1
ATOM 714 C C . SER A 1 88 ? -2.560 -1.859 33.180 1.00 64.88 88 SER A C 1
ATOM 716 O O . SER A 1 88 ? -1.744 -2.023 34.112 1.00 64.88 88 SER A O 1
#

pLDDT: mean 87.31, std 9.33, range [50.22, 96.38]

Secondary structure (DSSP, 8-state):
------PPPHHHHHHHHHHHHHTSS--HHHHHHHTT-S-HHHHHHHHHHTT-GGGSPP-----HHHHHHHHHHH-HHHHHHHHHHH--

Radius of gyration: 19.18 Å; chains: 1; bounding box: 37×35×53 Å

Sequence (88 aa):
MKKDYIQYDPEFRIMVVALLESGEIASISEARKKFSIGGSMTIYKWIHSMGKQHILPKLKLRKLKDEIKYIEQSDPNLYDAIQKTLAS